Protein AF-A0A8T4LZ84-F1 (afdb_monomer)

Nearest PDB structures (foldseek):
  6zvr-assembly1_C  TM=5.983E-01  e=3.071E+00  Nostoc punctiforme
  6zw4-assembly1_E  TM=5.893E-01  e=4.713E+00  Nostoc punctiforme
  6zvr-assembly1_D  TM=5.990E-01  e=8.175E+00  Nostoc punctiforme
  6zw4-assembly1_H  TM=5.854E-01  e=8.175E+00  Nostoc punctiforme

Radius of gyration: 14.91 Å; Cα contacts (8 Å, |Δi|>4): 47; chains: 1; bounding box: 33×34×33 Å

pLDDT: mean 95.6, std 4.28, range [75.5, 98.56]

Sequence (81 aa):
MNAIEYYKLKFGSDRNKAFIHLTKEVGELAGSIEKEKHDMAQYELVEILGLCYFLASTYEMHNVNEKLESVYTEKLQKLKG

Solvent-accessible surface area (backbone atoms only — not comparable to full-atom values): 4483 Å² total; per-residue (Å²): 109,73,48,38,55,52,46,38,72,75,42,58,86,43,60,66,64,49,50,55,48,47,57,48,45,53,52,51,29,52,57,25,56,78,65,70,35,61,74,55,30,54,50,37,49,52,52,45,50,35,48,50,54,30,54,36,46,77,70,73,43,82,56,59,66,63,51,49,52,53,54,51,49,55,53,51,46,67,74,75,107

Foldseek 3Di:
DVLLVVVCVVQPLPLVVLVVVLVVLVVQLVVCVVVVVVVSNVVSVVNNVSSVVNSCVSVVNPPVPVVVCVVVVVVVVVVVD

Secondary structure (DSSP, 8-state):
-HHHHHHHHHHTT-HHHHHHHHHHHHHHHHHHHHTT-HHHHHHHHHHHHHHHHHHHHHTT---HHHHHHHHHHHHHHHHH-

Mean predicted aligned error: 2.96 Å

Structure (mmCIF, N/CA/C/O backbone):
data_AF-A0A8T4LZ84-F1
#
_entry.id   AF-A0A8T4LZ84-F1
#
loop_
_atom_site.group_PDB
_atom_site.id
_atom_site.type_symbol
_atom_site.label_atom_id
_atom_site.label_alt_id
_atom_site.label_comp_id
_atom_site.label_asym_id
_atom_site.label_entity_id
_atom_site.label_seq_id
_atom_site.pdbx_PDB_ins_code
_atom_site.Cartn_x
_atom_site.Cartn_y
_atom_site.Cartn_z
_atom_site.occupancy
_atom_site.B_iso_or_equiv
_atom_site.auth_seq_id
_atom_site.auth_comp_id
_atom_site.auth_asym_id
_atom_site.auth_atom_id
_atom_site.pdbx_PDB_model_num
ATOM 1 N N . MET A 1 1 ? 12.653 7.361 -3.709 1.00 75.50 1 MET A N 1
ATOM 2 C CA . MET A 1 1 ? 12.164 6.697 -2.476 1.00 75.50 1 MET A CA 1
ATOM 3 C C . MET A 1 1 ? 12.530 5.228 -2.571 1.00 75.50 1 MET A C 1
ATOM 5 O O . MET A 1 1 ? 12.157 4.611 -3.564 1.00 75.50 1 MET A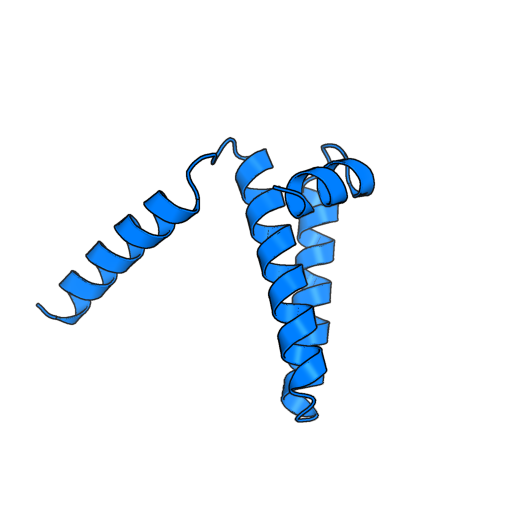 O 1
ATOM 9 N N . ASN A 1 2 ? 13.219 4.677 -1.569 1.00 90.44 2 ASN A N 1
ATOM 10 C CA . ASN A 1 2 ? 13.809 3.331 -1.629 1.00 90.44 2 ASN A CA 1
ATOM 11 C C . ASN A 1 2 ? 12.783 2.228 -1.957 1.00 90.44 2 ASN A C 1
ATOM 13 O O . ASN A 1 2 ? 13.097 1.313 -2.711 1.00 90.44 2 ASN A O 1
ATOM 17 N N . ALA A 1 3 ? 11.537 2.341 -1.480 1.00 93.06 3 ALA A N 1
ATOM 18 C CA . ALA A 1 3 ? 10.490 1.368 -1.804 1.00 93.06 3 ALA A CA 1
ATOM 19 C C . ALA A 1 3 ? 10.064 1.386 -3.289 1.00 93.06 3 ALA A C 1
ATOM 21 O O . ALA A 1 3 ? 9.806 0.326 -3.852 1.00 93.06 3 ALA A O 1
ATOM 22 N N . ILE A 1 4 ? 10.058 2.546 -3.965 1.00 93.56 4 ILE A N 1
ATOM 23 C CA . ILE A 1 4 ? 9.764 2.610 -5.413 1.00 93.56 4 ILE A CA 1
ATOM 24 C C . ILE A 1 4 ? 10.855 1.879 -6.193 1.00 93.56 4 ILE A C 1
ATOM 26 O O . ILE A 1 4 ? 10.553 1.101 -7.091 1.00 93.56 4 ILE A O 1
ATOM 30 N N . GLU A 1 5 ? 12.119 2.113 -5.844 1.00 95.44 5 GLU A N 1
ATOM 31 C CA . GLU A 1 5 ? 13.260 1.461 -6.491 1.00 95.44 5 GLU A CA 1
ATOM 32 C C . GLU A 1 5 ? 13.244 -0.052 -6.259 1.00 95.44 5 GLU A C 1
ATOM 34 O O . GLU A 1 5 ? 13.360 -0.817 -7.216 1.00 95.44 5 GLU A O 1
ATOM 39 N N . TYR A 1 6 ? 13.001 -0.487 -5.019 1.00 97.19 6 TYR A N 1
ATOM 40 C CA . TYR A 1 6 ? 12.847 -1.899 -4.674 1.00 97.19 6 TYR A CA 1
ATOM 41 C C . TYR A 1 6 ? 11.737 -2.571 -5.494 1.00 97.19 6 TYR A C 1
ATOM 43 O O . TYR A 1 6 ? 11.971 -3.585 -6.154 1.00 97.19 6 TYR A O 1
ATOM 51 N N . TYR A 1 7 ? 10.534 -1.992 -5.516 1.00 96.94 7 TYR A N 1
ATOM 52 C CA . TYR A 1 7 ? 9.403 -2.589 -6.222 1.00 96.94 7 TYR A CA 1
ATOM 53 C C . TYR A 1 7 ? 9.520 -2.497 -7.744 1.00 96.94 7 TYR A C 1
ATOM 55 O O . TYR A 1 7 ? 9.074 -3.409 -8.442 1.00 96.94 7 TYR A O 1
ATOM 63 N N . LYS A 1 8 ? 10.223 -1.487 -8.266 1.00 95.69 8 LYS A N 1
ATOM 64 C CA . LYS A 1 8 ? 10.609 -1.423 -9.679 1.00 95.69 8 LYS A CA 1
ATOM 65 C C . LYS A 1 8 ? 11.558 -2.560 -10.056 1.00 95.69 8 LYS A C 1
ATOM 67 O O . LYS A 1 8 ? 11.391 -3.138 -11.123 1.00 95.69 8 LYS A O 1
ATOM 72 N N . LEU A 1 9 ? 12.510 -2.926 -9.196 1.00 96.88 9 LEU A N 1
ATOM 73 C CA . LEU A 1 9 ? 13.365 -4.099 -9.420 1.00 96.88 9 LEU A CA 1
ATOM 74 C C . LEU A 1 9 ? 12.579 -5.416 -9.300 1.00 96.88 9 LEU A C 1
ATOM 76 O O . LEU A 1 9 ? 12.791 -6.331 -10.091 1.00 96.88 9 LEU A O 1
ATOM 80 N N . LYS A 1 10 ? 11.646 -5.508 -8.345 1.00 96.81 10 LYS A N 1
ATOM 81 C CA . LYS A 1 10 ? 10.844 -6.718 -8.082 1.00 96.81 10 LYS A CA 1
ATOM 82 C C . LYS A 1 10 ? 9.802 -7.009 -9.169 1.00 96.81 10 LYS A C 1
ATOM 84 O O . LYS A 1 10 ? 9.568 -8.172 -9.509 1.00 96.81 10 LYS A O 1
ATOM 89 N N . PHE A 1 11 ? 9.148 -5.971 -9.690 1.00 96.31 11 PHE A N 1
ATOM 90 C CA . PHE A 1 11 ? 7.991 -6.097 -10.585 1.00 96.31 11 PHE A CA 1
ATOM 91 C C . PHE A 1 11 ? 8.180 -5.468 -11.967 1.00 96.31 11 PHE A C 1
ATOM 93 O O . PHE A 1 11 ? 7.380 -5.732 -12.863 1.00 96.31 11 PHE A O 1
ATOM 100 N N . GLY A 1 12 ? 9.224 -4.666 -12.181 1.00 92.88 12 GLY A N 1
ATOM 101 C CA . GLY A 1 12 ? 9.412 -3.947 -13.437 1.00 92.88 12 GLY A CA 1
ATOM 102 C C . GLY A 1 12 ? 8.246 -2.995 -13.712 1.00 92.88 12 GLY A C 1
ATOM 103 O O . GLY A 1 12 ? 7.905 -2.160 -12.876 1.00 92.88 12 GLY A O 1
ATOM 104 N N . SER A 1 13 ? 7.636 -3.129 -14.891 1.00 86.75 13 SER A N 1
ATOM 105 C CA . SER A 1 13 ? 6.444 -2.381 -15.320 1.00 86.75 13 SER A CA 1
ATOM 106 C C . SER A 1 13 ? 5.125 -3.143 -15.118 1.00 86.75 13 SER A C 1
ATOM 108 O O . SER A 1 13 ? 4.063 -2.652 -15.513 1.00 86.75 13 SER A O 1
ATOM 110 N N . ASP A 1 14 ? 5.155 -4.333 -14.507 1.00 94.50 14 ASP A N 1
ATOM 111 C CA . ASP A 1 14 ? 3.966 -5.167 -14.321 1.00 94.50 14 ASP A CA 1
ATOM 112 C C . ASP A 1 14 ? 3.120 -4.690 -13.130 1.00 94.50 14 ASP A C 1
ATOM 114 O O . ASP A 1 14 ? 3.242 -5.146 -11.988 1.00 94.50 14 ASP A O 1
ATOM 118 N N . ARG A 1 15 ? 2.220 -3.751 -13.430 1.00 94.25 15 ARG A N 1
ATOM 119 C CA . ARG A 1 15 ? 1.265 -3.185 -12.468 1.00 94.25 15 ARG A CA 1
ATOM 120 C C . ARG A 1 15 ? 0.305 -4.229 -11.907 1.00 94.25 15 ARG A C 1
ATOM 122 O O . ARG A 1 15 ? -0.056 -4.144 -10.737 1.00 94.25 15 ARG A O 1
ATOM 129 N N . ASN A 1 16 ? -0.088 -5.217 -12.709 1.00 96.31 16 ASN A N 1
ATOM 130 C CA . ASN A 1 16 ? -1.034 -6.243 -12.279 1.00 96.31 16 ASN A CA 1
ATOM 131 C C . ASN A 1 16 ? -0.396 -7.136 -11.218 1.00 96.31 16 ASN A C 1
ATOM 133 O O . ASN A 1 16 ? -0.998 -7.389 -10.176 1.00 96.31 16 ASN A O 1
ATOM 137 N N . LYS A 1 17 ? 0.854 -7.556 -11.435 1.00 96.88 17 LYS A N 1
ATOM 138 C CA . LYS A 1 17 ? 1.610 -8.344 -10.459 1.00 96.88 17 LYS A CA 1
ATOM 139 C C . LYS A 1 17 ? 1.844 -7.577 -9.157 1.00 96.88 17 LYS A C 1
ATOM 141 O O . LYS A 1 17 ? 1.682 -8.155 -8.084 1.00 96.88 17 LYS A O 1
ATOM 146 N N . ALA A 1 18 ? 2.166 -6.287 -9.244 1.00 97.25 18 ALA A N 1
ATOM 147 C CA . ALA A 1 18 ? 2.320 -5.432 -8.069 1.00 97.25 18 ALA A CA 1
ATOM 148 C C . ALA A 1 18 ? 1.002 -5.248 -7.297 1.00 97.25 18 ALA A C 1
ATOM 150 O O . ALA A 1 18 ? 0.993 -5.336 -6.072 1.00 97.25 18 ALA A O 1
ATOM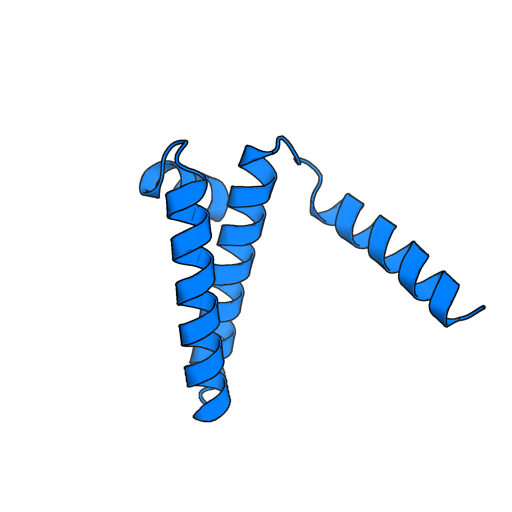 151 N N . PHE A 1 19 ? -0.122 -5.069 -7.999 1.00 97.88 19 PHE A N 1
ATOM 152 C CA . PHE A 1 19 ? -1.442 -4.968 -7.373 1.00 97.88 19 PHE A CA 1
ATOM 153 C C . PHE A 1 19 ? -1.869 -6.281 -6.705 1.00 97.88 19 PHE A C 1
ATOM 155 O O . PHE A 1 19 ? -2.335 -6.277 -5.571 1.00 97.88 19 PHE A O 1
ATOM 162 N N . ILE A 1 20 ? -1.647 -7.425 -7.358 1.00 98.12 20 ILE A N 1
ATOM 163 C CA . ILE A 1 20 ? -1.904 -8.737 -6.750 1.00 98.12 20 ILE A CA 1
ATOM 164 C C . ILE A 1 20 ? -1.048 -8.918 -5.491 1.00 98.12 20 ILE A C 1
ATOM 166 O O . ILE A 1 20 ? -1.545 -9.425 -4.488 1.00 98.12 20 ILE A O 1
ATOM 170 N N . HIS A 1 21 ? 0.217 -8.491 -5.502 1.00 97.81 21 HIS A N 1
ATOM 171 C CA . HIS A 1 21 ? 1.047 -8.536 -4.299 1.00 97.81 21 HIS A CA 1
ATOM 172 C C . HIS A 1 21 ? 0.477 -7.662 -3.179 1.00 97.81 21 HIS A C 1
ATOM 174 O O . HIS A 1 21 ? 0.315 -8.170 -2.079 1.00 97.81 21 HIS A O 1
ATOM 180 N N . LEU A 1 22 ? 0.054 -6.427 -3.475 1.00 98.38 22 LEU A N 1
ATOM 181 C CA . LEU A 1 22 ? -0.619 -5.556 -2.504 1.00 98.38 22 LEU A CA 1
ATOM 182 C C . LEU A 1 22 ? -1.824 -6.246 -1.844 1.00 98.38 22 LEU A C 1
ATOM 184 O O . LEU A 1 22 ? -1.972 -6.183 -0.629 1.00 98.38 22 LEU A O 1
ATOM 188 N N . THR A 1 23 ? -2.666 -6.946 -2.613 1.00 98.19 23 THR A N 1
ATOM 189 C CA . THR A 1 23 ? -3.820 -7.660 -2.029 1.00 98.19 23 THR A CA 1
ATOM 190 C C . THR A 1 23 ? -3.417 -8.780 -1.067 1.00 98.19 23 THR A C 1
ATOM 192 O O . THR A 1 23 ? -4.147 -9.051 -0.118 1.00 98.19 23 THR A O 1
ATOM 195 N N . LYS A 1 24 ? -2.254 -9.409 -1.282 1.00 98.06 24 LYS A N 1
ATOM 196 C CA . LYS A 1 24 ? -1.711 -10.424 -0.370 1.00 98.06 24 LYS A CA 1
ATOM 197 C C . LYS A 1 24 ? -1.217 -9.790 0.924 1.00 98.06 24 LYS A C 1
ATOM 199 O O . LYS A 1 24 ? -1.630 -10.248 1.980 1.00 98.06 24 LYS A O 1
ATOM 204 N N . GLU A 1 25 ? -0.451 -8.703 0.834 1.00 98.19 25 GLU A N 1
ATOM 205 C CA . GLU A 1 25 ? 0.035 -7.966 2.012 1.00 98.19 25 GLU A CA 1
ATOM 206 C C . GLU A 1 25 ? -1.127 -7.473 2.891 1.00 98.19 25 GLU A C 1
ATOM 208 O O . GLU A 1 25 ? -1.075 -7.556 4.112 1.00 98.19 25 GLU A O 1
ATOM 213 N N . VAL A 1 26 ? -2.235 -7.029 2.283 1.00 98.50 26 VAL A N 1
ATOM 214 C CA . VAL A 1 26 ? -3.455 -6.659 3.028 1.00 98.50 26 VAL A CA 1
ATOM 215 C C . VAL A 1 26 ? -4.069 -7.861 3.761 1.00 98.50 26 VAL A C 1
ATOM 217 O O . VAL A 1 26 ? -4.579 -7.708 4.870 1.00 98.50 26 VAL A O 1
ATOM 220 N N . GLY A 1 27 ? -4.025 -9.056 3.166 1.00 98.38 27 GLY A N 1
ATOM 221 C CA . GLY A 1 27 ? -4.470 -10.289 3.818 1.00 98.38 27 GLY A CA 1
ATOM 222 C C . GLY A 1 27 ? -3.566 -10.709 4.980 1.00 98.38 27 GLY A C 1
ATOM 223 O O . GLY A 1 27 ? -4.065 -11.163 6.009 1.00 98.38 27 GLY A O 1
ATOM 224 N N . GLU A 1 28 ? -2.253 -10.520 4.843 1.00 98.19 28 GLU A N 1
ATOM 225 C CA . GLU A 1 28 ? -1.280 -10.752 5.918 1.00 98.19 28 GLU A CA 1
ATOM 226 C C . GLU A 1 28 ? -1.521 -9.783 7.084 1.00 98.19 28 GLU A C 1
ATOM 228 O O . GLU A 1 28 ? -1.711 -10.238 8.215 1.00 98.19 28 GLU A O 1
ATOM 233 N N . LEU A 1 29 ? -1.711 -8.491 6.785 1.00 98.56 29 L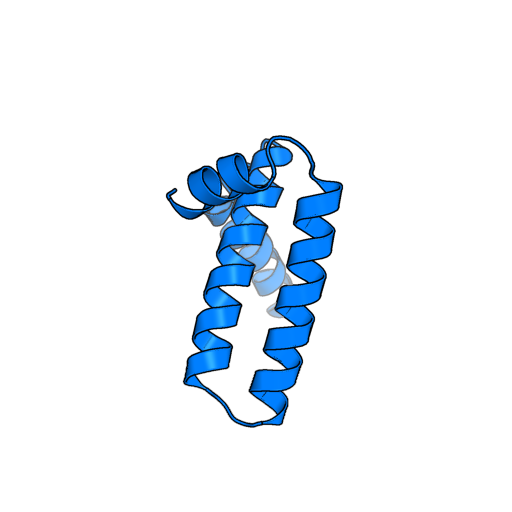EU A N 1
ATOM 234 C CA . LEU A 1 29 ? -2.104 -7.472 7.763 1.00 98.56 29 LEU A CA 1
ATOM 235 C C . LEU A 1 29 ? -3.375 -7.842 8.527 1.00 98.56 29 LEU A C 1
ATOM 237 O O . LEU A 1 29 ? -3.412 -7.742 9.755 1.00 98.56 29 LEU A O 1
ATOM 241 N N . ALA A 1 30 ? -4.418 -8.290 7.823 1.00 98.50 30 ALA A N 1
ATOM 242 C CA . ALA A 1 30 ? -5.649 -8.737 8.468 1.00 98.50 30 ALA A CA 1
ATOM 243 C C . ALA A 1 30 ? -5.371 -9.878 9.462 1.00 98.50 30 ALA A C 1
ATOM 245 O O . ALA A 1 30 ? -5.786 -9.806 10.619 1.00 98.50 30 ALA A O 1
ATOM 246 N N . GLY A 1 31 ? -4.590 -10.879 9.050 1.00 98.56 31 GLY A N 1
ATOM 247 C CA . GLY A 1 31 ? -4.217 -12.004 9.905 1.00 98.56 31 GLY A CA 1
ATOM 248 C C . GLY A 1 31 ? -3.338 -11.621 11.103 1.00 98.56 31 GLY A C 1
ATOM 249 O O . GLY A 1 31 ? -3.438 -12.257 12.155 1.00 98.56 31 GLY A O 1
ATOM 250 N N . SER A 1 32 ? -2.478 -10.611 10.976 1.00 98.50 32 SER A N 1
ATOM 251 C CA . SER A 1 32 ? -1.669 -10.089 12.084 1.00 98.50 32 SER A CA 1
ATOM 252 C C . SER A 1 32 ? -2.501 -9.281 13.077 1.00 98.50 32 SER A C 1
ATOM 254 O O . SER A 1 32 ? -2.311 -9.440 14.285 1.00 98.50 32 SER A O 1
ATOM 256 N N . ILE A 1 33 ? -3.468 -8.488 12.601 1.00 98.31 33 ILE A N 1
ATOM 257 C CA . ILE A 1 33 ? -4.422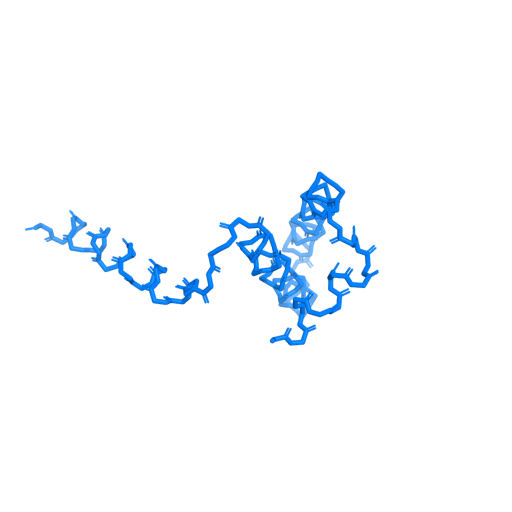 -7.758 13.451 1.00 98.31 33 ILE A CA 1
ATOM 258 C C . ILE A 1 33 ? -5.297 -8.733 14.244 1.00 98.31 33 ILE A C 1
ATOM 260 O O . ILE A 1 33 ? -5.410 -8.590 15.458 1.00 98.31 33 ILE A O 1
ATOM 264 N N . GLU A 1 34 ? -5.863 -9.754 13.593 1.00 98.44 34 GLU A N 1
ATOM 265 C CA . GLU A 1 34 ? -6.695 -10.778 14.250 1.00 98.44 34 GLU A CA 1
ATOM 266 C C . GLU A 1 34 ? -5.959 -11.524 15.370 1.00 98.44 34 GLU A C 1
ATOM 268 O O . GLU A 1 34 ? -6.574 -11.990 16.325 1.00 98.44 34 GLU A O 1
ATOM 273 N N . LYS A 1 35 ? -4.634 -11.649 15.250 1.00 98.38 35 LYS A N 1
ATOM 274 C CA . LYS A 1 35 ? -3.771 -12.342 16.215 1.00 98.38 35 LYS A CA 1
ATOM 275 C C . LYS A 1 35 ? -3.103 -11.394 17.210 1.00 98.38 35 LYS A C 1
ATOM 277 O O . LYS A 1 35 ? -2.193 -11.830 17.910 1.00 98.38 35 LYS A O 1
ATOM 282 N N . GLU A 1 36 ? -3.494 -10.119 17.221 1.00 97.81 36 GLU A N 1
ATOM 283 C CA . GLU A 1 36 ? -2.940 -9.073 18.091 1.00 97.81 36 GLU A CA 1
ATOM 284 C C . GLU A 1 36 ? -1.404 -8.941 17.982 1.00 97.81 36 GLU A C 1
ATOM 286 O O . GLU A 1 36 ? -0.703 -8.573 18.924 1.00 97.81 36 GLU A O 1
ATOM 291 N N . LYS A 1 37 ? -0.844 -9.231 16.800 1.00 98.06 37 LYS A N 1
ATOM 292 C CA . LYS A 1 37 ? 0.598 -9.137 16.530 1.00 98.06 37 LYS A CA 1
ATOM 293 C C . LYS A 1 37 ? 0.970 -7.726 16.086 1.00 98.06 37 LYS A C 1
ATOM 295 O O . LYS A 1 37 ? 1.233 -7.490 14.910 1.00 98.06 37 LYS A O 1
ATOM 300 N N . HIS A 1 38 ? 0.999 -6.789 17.029 1.00 96.81 38 HIS A N 1
ATOM 301 C CA . HIS A 1 38 ? 1.192 -5.363 16.740 1.00 96.81 38 HIS A CA 1
ATOM 302 C C . HIS A 1 38 ? 2.452 -5.045 15.922 1.00 96.81 38 HIS A C 1
ATOM 304 O O . HIS A 1 38 ? 2.353 -4.317 14.938 1.00 96.81 38 HIS A O 1
ATOM 310 N N . ASP A 1 39 ? 3.604 -5.624 16.270 1.00 97.94 39 ASP A N 1
ATOM 311 C CA . ASP A 1 39 ? 4.861 -5.364 15.552 1.00 97.94 39 ASP A CA 1
ATOM 312 C C . ASP A 1 39 ? 4.806 -5.855 14.096 1.00 97.94 39 ASP A C 1
ATOM 314 O O . ASP A 1 39 ? 5.304 -5.190 13.188 1.00 97.94 39 ASP A O 1
ATOM 318 N N . MET A 1 40 ? 4.149 -6.996 13.855 1.00 97.94 40 MET A N 1
ATOM 319 C CA . MET A 1 40 ? 3.968 -7.534 12.501 1.00 97.94 40 MET A CA 1
ATOM 320 C C . MET A 1 40 ? 2.989 -6.682 11.699 1.00 97.94 40 MET A C 1
ATOM 322 O O . MET A 1 40 ? 3.297 -6.310 10.573 1.00 97.94 40 MET A O 1
ATOM 326 N N . ALA A 1 41 ? 1.879 -6.267 12.314 1.00 98.44 41 ALA A N 1
ATOM 327 C CA . ALA A 1 41 ? 0.922 -5.373 11.674 1.00 98.44 41 ALA A CA 1
ATOM 328 C C . ALA A 1 41 ? 1.565 -4.029 11.284 1.00 98.44 41 ALA A C 1
ATOM 330 O O . ALA A 1 41 ? 1.287 -3.489 10.215 1.00 98.44 41 ALA A O 1
ATOM 331 N N . GLN A 1 42 ? 2.456 -3.484 12.120 1.00 98.38 42 GLN A N 1
ATOM 332 C CA . GLN A 1 42 ? 3.218 -2.278 11.783 1.00 98.38 42 GLN A CA 1
ATOM 333 C C . GLN A 1 42 ? 4.161 -2.505 10.599 1.00 98.38 42 GLN A C 1
ATOM 335 O O . GLN A 1 42 ? 4.235 -1.654 9.713 1.00 98.38 42 GLN A O 1
ATOM 340 N N . TYR A 1 43 ? 4.858 -3.641 10.565 1.00 97.81 43 TYR A N 1
ATOM 341 C CA . TYR A 1 43 ? 5.730 -3.999 9.449 1.00 97.81 43 TYR A CA 1
ATOM 342 C C . TYR A 1 43 ? 4.946 -4.136 8.132 1.00 97.81 43 TYR A C 1
ATOM 3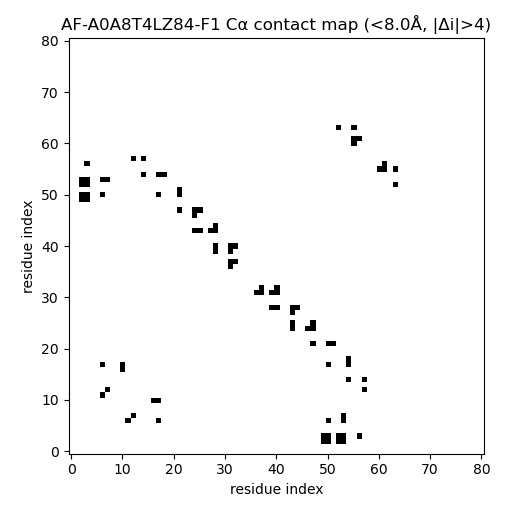44 O O . TYR A 1 43 ? 5.287 -3.495 7.138 1.00 97.81 43 TYR A O 1
ATOM 352 N N . GLU A 1 44 ? 3.845 -4.885 8.143 1.00 98.25 44 GLU A N 1
ATOM 353 C CA . GLU A 1 44 ? 2.983 -5.104 6.973 1.00 98.25 44 GLU A CA 1
ATOM 354 C C . GLU A 1 44 ? 2.350 -3.789 6.484 1.00 98.25 44 GLU A C 1
ATOM 356 O O . GLU A 1 44 ? 2.263 -3.546 5.280 1.00 98.25 44 GLU A O 1
ATOM 361 N N . LEU A 1 45 ? 1.984 -2.874 7.392 1.00 98.25 45 LEU A N 1
ATOM 362 C CA . LEU A 1 45 ? 1.535 -1.526 7.023 1.00 98.25 45 LEU A CA 1
ATOM 363 C C . LEU A 1 45 ? 2.604 -0.749 6.244 1.00 98.25 45 LEU A C 1
ATOM 365 O O . LEU A 1 45 ? 2.274 -0.062 5.276 1.00 98.25 45 LEU A O 1
ATOM 369 N N . VAL A 1 46 ? 3.876 -0.842 6.637 1.00 97.50 46 VAL A N 1
ATOM 370 C CA . VAL A 1 46 ? 4.977 -0.172 5.926 1.00 97.50 46 VAL A CA 1
ATOM 371 C C . VAL A 1 46 ? 5.168 -0.764 4.527 1.00 97.50 46 VAL A C 1
ATOM 373 O O . VAL A 1 46 ? 5.330 0.001 3.571 1.00 97.50 46 VAL A O 1
ATOM 376 N N . GLU A 1 47 ? 5.085 -2.088 4.378 1.00 97.19 47 GLU A N 1
ATOM 377 C CA . GLU A 1 47 ? 5.146 -2.764 3.072 1.00 97.19 47 GLU A CA 1
ATOM 378 C C . GLU A 1 47 ? 3.994 -2.330 2.154 1.00 97.19 47 GLU A C 1
ATOM 380 O O . GLU A 1 47 ? 4.218 -1.918 1.010 1.00 97.19 47 GLU A O 1
ATOM 385 N N . ILE A 1 48 ? 2.766 -2.312 2.684 1.00 98.31 48 ILE A N 1
ATOM 386 C CA . ILE A 1 48 ? 1.565 -1.837 1.984 1.00 98.31 48 ILE A CA 1
ATOM 387 C C . ILE A 1 48 ? 1.739 -0.390 1.522 1.00 98.31 48 ILE A C 1
ATOM 389 O O . ILE A 1 48 ? 1.465 -0.072 0.362 1.00 98.31 48 ILE A O 1
ATOM 393 N N . LEU A 1 49 ? 2.217 0.501 2.396 1.00 97.12 49 LEU A N 1
ATOM 394 C CA . LEU A 1 49 ? 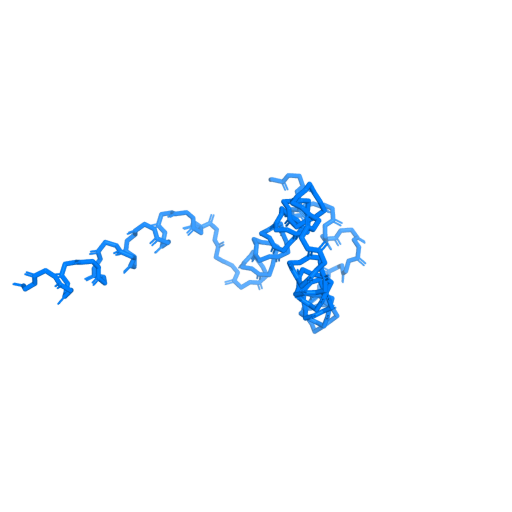2.464 1.896 2.036 1.00 97.12 49 LEU A CA 1
ATOM 395 C C . LEU A 1 49 ? 3.506 1.991 0.918 1.00 97.12 49 LEU A C 1
ATOM 397 O O . LEU A 1 49 ? 3.260 2.661 -0.086 1.00 97.12 49 LEU A O 1
ATOM 401 N N . GLY A 1 50 ? 4.632 1.283 1.043 1.00 96.06 50 GLY A N 1
ATOM 402 C CA . GLY A 1 50 ? 5.674 1.222 0.018 1.00 96.06 50 GLY A CA 1
ATOM 403 C C . GLY A 1 50 ? 5.140 0.780 -1.348 1.00 96.06 50 GLY A C 1
ATOM 404 O O . GLY A 1 50 ? 5.438 1.421 -2.363 1.00 96.06 50 GLY A O 1
ATOM 405 N N . LEU A 1 51 ? 4.295 -0.255 -1.373 1.00 96.75 51 LEU A N 1
ATOM 406 C CA . LEU A 1 51 ? 3.609 -0.730 -2.577 1.00 96.75 51 LEU A CA 1
ATOM 407 C C . LEU A 1 51 ? 2.649 0.301 -3.159 1.00 96.75 51 LEU A C 1
ATOM 409 O O . LEU A 1 51 ? 2.635 0.497 -4.375 1.00 96.75 51 LEU A O 1
ATOM 413 N N . CYS A 1 52 ? 1.873 0.986 -2.320 1.00 96.56 52 CYS A N 1
ATOM 414 C CA . CYS A 1 52 ? 0.966 2.043 -2.757 1.00 96.56 52 CYS A CA 1
ATOM 415 C C . CYS A 1 52 ? 1.720 3.190 -3.439 1.00 96.56 52 CYS A C 1
ATOM 417 O O . CYS A 1 52 ? 1.304 3.637 -4.508 1.00 96.56 52 CYS A O 1
ATOM 419 N N . TYR A 1 53 ? 2.856 3.630 -2.888 1.00 95.44 53 TYR A N 1
ATOM 420 C CA . TYR A 1 53 ? 3.688 4.638 -3.553 1.00 95.44 53 TYR A CA 1
ATOM 421 C C . TYR A 1 53 ? 4.290 4.130 -4.864 1.00 95.44 53 TYR A C 1
ATOM 423 O O . TYR A 1 53 ? 4.344 4.882 -5.838 1.00 95.44 53 TYR A O 1
ATOM 431 N N . PHE A 1 54 ? 4.743 2.873 -4.917 1.00 95.50 54 PHE A N 1
ATOM 432 C CA . PHE A 1 54 ? 5.213 2.284 -6.169 1.00 95.50 54 PHE A CA 1
ATOM 433 C C . PHE A 1 54 ? 4.101 2.286 -7.222 1.00 95.50 54 PHE A C 1
ATOM 435 O O . PHE A 1 54 ? 4.302 2.828 -8.308 1.00 95.50 54 PHE A O 1
ATOM 442 N N . LEU A 1 55 ? 2.913 1.775 -6.894 1.00 95.62 55 LEU A N 1
ATOM 443 C CA . LEU A 1 55 ? 1.761 1.770 -7.794 1.00 95.62 55 LEU A CA 1
ATOM 444 C C . LEU A 1 55 ? 1.405 3.187 -8.247 1.00 95.62 55 LEU A C 1
ATOM 446 O O . LEU A 1 55 ? 1.283 3.409 -9.448 1.00 95.62 55 LEU A O 1
ATOM 450 N N . ALA A 1 56 ? 1.332 4.157 -7.334 1.00 95.06 56 ALA A N 1
ATOM 451 C CA . ALA A 1 56 ? 1.096 5.559 -7.675 1.00 95.06 56 ALA A CA 1
ATOM 452 C C . ALA A 1 56 ? 2.137 6.093 -8.676 1.00 95.06 56 ALA A C 1
ATOM 454 O O . ALA A 1 56 ? 1.771 6.725 -9.667 1.00 95.06 56 ALA A O 1
ATOM 455 N N . SER A 1 57 ? 3.418 5.757 -8.492 1.00 93.19 57 SER A N 1
ATOM 456 C CA . SER A 1 57 ? 4.477 6.144 -9.431 1.00 93.19 57 SER A CA 1
ATOM 457 C C . SER A 1 57 ? 4.279 5.555 -10.834 1.00 93.19 57 SER A C 1
ATOM 459 O O . SER A 1 57 ? 4.610 6.209 -11.819 1.00 93.19 57 SER A O 1
ATOM 461 N N . THR A 1 58 ? 3.674 4.365 -10.951 1.00 93.56 58 THR A N 1
ATOM 462 C CA . THR A 1 58 ? 3.343 3.758 -12.255 1.00 93.56 58 THR A CA 1
ATOM 463 C C . THR A 1 58 ? 2.162 4.428 -12.968 1.00 93.56 58 THR A C 1
ATOM 465 O O . THR A 1 58 ? 1.938 4.169 -14.148 1.00 93.56 58 THR A O 1
ATOM 468 N N . TYR A 1 59 ? 1.416 5.282 -12.262 1.00 92.44 59 TYR A N 1
ATOM 469 C CA . TYR A 1 59 ? 0.386 6.168 -12.809 1.00 92.44 59 TYR A CA 1
ATOM 470 C C . TYR A 1 59 ? 0.883 7.616 -12.939 1.00 92.44 59 TYR A C 1
ATOM 472 O O . TYR A 1 59 ? 0.067 8.531 -13.002 1.00 92.44 59 TYR A O 1
ATOM 480 N N . GLU A 1 60 ? 2.205 7.832 -12.925 1.00 92.25 60 GLU A N 1
ATOM 481 C CA . GLU A 1 60 ? 2.832 9.161 -13.040 1.00 92.25 60 GLU A CA 1
ATOM 482 C C . GLU A 1 60 ? 2.402 10.130 -11.920 1.00 92.25 60 GLU A C 1
ATOM 484 O O . GLU A 1 60 ? 2.508 11.353 -12.021 1.00 92.25 60 GLU A O 1
ATOM 489 N N . MET A 1 61 ? 1.929 9.583 -10.795 1.00 92.31 61 MET A N 1
ATOM 490 C CA . MET A 1 61 ? 1.565 10.358 -9.617 1.00 92.31 61 MET A CA 1
ATOM 491 C C . MET A 1 61 ? 2.811 10.582 -8.761 1.00 92.31 61 MET A C 1
ATOM 493 O O . MET A 1 61 ? 3.136 9.793 -7.876 1.00 92.31 61 MET A O 1
ATOM 497 N N . HIS A 1 62 ? 3.530 11.668 -9.044 1.00 80.25 62 HIS A N 1
ATOM 498 C CA . HIS A 1 62 ? 4.801 11.986 -8.384 1.00 80.25 62 HIS A CA 1
ATOM 499 C C . HIS A 1 62 ? 4.648 12.752 -7.059 1.00 80.25 62 HIS A C 1
ATOM 501 O O . HIS A 1 62 ? 5.559 12.731 -6.237 1.00 80.25 62 HIS A O 1
ATOM 507 N N . ASN A 1 63 ? 3.493 13.375 -6.810 1.00 90.56 63 ASN A N 1
ATOM 508 C CA . ASN A 1 63 ? 3.214 14.201 -5.630 1.00 90.56 63 ASN A CA 1
ATOM 509 C C . ASN A 1 63 ? 2.181 13.561 -4.686 1.00 90.56 63 ASN A C 1
ATOM 511 O O . ASN A 1 63 ? 1.220 14.195 -4.250 1.00 90.56 63 ASN A O 1
ATOM 515 N N . VAL A 1 64 ? 2.368 12.272 -4.379 1.00 92.94 64 VAL A N 1
ATOM 516 C CA . VAL A 1 64 ? 1.409 11.472 -3.594 1.00 92.94 64 VAL A CA 1
ATOM 517 C C . VAL A 1 64 ? 1.029 12.142 -2.271 1.00 92.94 64 VAL A C 1
ATOM 519 O O . VAL A 1 64 ? -0.157 12.223 -1.964 1.00 92.94 64 VAL A O 1
ATOM 522 N N . ASN A 1 65 ? 2.005 12.669 -1.530 1.00 92.75 65 ASN A N 1
ATOM 523 C CA . ASN A 1 65 ? 1.775 13.271 -0.213 1.00 92.75 65 ASN A CA 1
ATOM 524 C C . ASN A 1 65 ? 0.944 14.550 -0.286 1.00 92.75 65 ASN A C 1
ATOM 526 O O . ASN A 1 65 ? -0.053 14.666 0.417 1.00 92.75 65 ASN A O 1
ATOM 530 N N . GLU A 1 66 ? 1.304 15.467 -1.184 1.00 95.12 66 GLU A N 1
ATOM 531 C CA . GLU A 1 66 ? 0.557 16.711 -1.399 1.00 95.12 66 GLU A CA 1
ATOM 532 C C . GLU A 1 66 ? -0.883 16.419 -1.832 1.00 95.12 66 GLU A C 1
ATOM 534 O O . GLU A 1 66 ? -1.836 17.047 -1.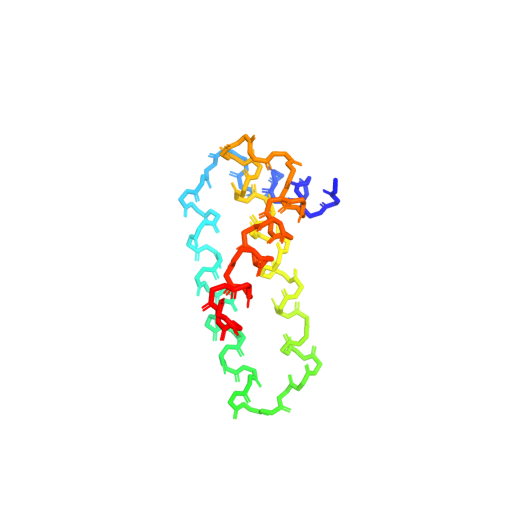371 1.00 95.12 66 GLU A O 1
ATOM 539 N N . LYS A 1 67 ? -1.067 15.421 -2.704 1.00 94.44 67 LYS A N 1
ATOM 540 C CA . LYS A 1 67 ? -2.392 15.032 -3.187 1.00 94.44 67 LYS A CA 1
ATOM 541 C C . LYS A 1 67 ? -3.224 14.352 -2.101 1.00 94.44 67 LYS A C 1
ATOM 543 O O . LYS A 1 67 ? -4.426 14.597 -2.035 1.00 94.44 67 LYS A O 1
ATOM 548 N N . LEU A 1 68 ? -2.609 13.537 -1.242 1.00 95.56 68 LEU A N 1
ATOM 549 C CA . LEU A 1 68 ? -3.261 12.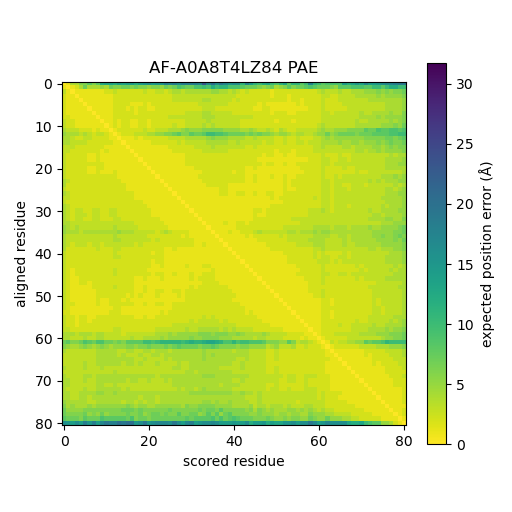992 -0.049 1.00 95.56 68 LEU A CA 1
ATOM 550 C C . LEU A 1 68 ? -3.710 14.124 0.876 1.00 95.56 68 LEU A C 1
ATOM 552 O O . LEU A 1 68 ? -4.886 14.184 1.228 1.00 95.56 68 LEU A O 1
ATOM 556 N N . GLU A 1 69 ? -2.813 15.047 1.218 1.00 97.12 69 GLU A N 1
ATOM 557 C CA . GLU A 1 69 ? -3.122 16.185 2.083 1.00 97.12 69 GLU A CA 1
ATOM 558 C C . GLU A 1 69 ? -4.268 17.031 1.518 1.00 97.12 69 GLU A C 1
ATOM 560 O O . GLU A 1 69 ? -5.244 17.291 2.222 1.00 97.12 69 GLU A O 1
ATOM 565 N N . SER A 1 70 ? -4.210 17.388 0.233 1.00 96.62 70 SER A N 1
ATOM 566 C CA . SER A 1 70 ? -5.255 18.162 -0.444 1.00 96.62 70 SER A CA 1
ATOM 567 C C . SER A 1 70 ? -6.616 17.455 -0.409 1.00 96.62 70 SER A C 1
ATOM 569 O O . SER A 1 70 ? -7.602 18.034 0.052 1.00 96.62 70 SER A O 1
ATOM 571 N N . VAL A 1 71 ? -6.672 16.180 -0.816 1.00 96.38 71 VAL A N 1
ATOM 572 C CA . VAL A 1 71 ? -7.919 15.397 -0.851 1.00 96.38 71 VAL A CA 1
ATOM 573 C C . VAL A 1 71 ? -8.512 15.233 0.546 1.00 96.38 71 VAL A C 1
ATOM 575 O O . VAL A 1 71 ? -9.724 15.363 0.726 1.00 96.38 71 VAL A O 1
ATOM 578 N N . TYR A 1 72 ? -7.689 14.922 1.546 1.00 97.38 72 TYR A N 1
ATOM 579 C CA . TYR A 1 72 ? -8.182 14.708 2.904 1.00 97.38 72 TYR A CA 1
ATOM 580 C C . TYR A 1 72 ? -8.496 16.013 3.636 1.00 97.38 72 TYR A C 1
ATOM 582 O O . TYR A 1 72 ? -9.397 16.010 4.470 1.00 97.38 72 TYR A O 1
ATOM 590 N N . THR A 1 73 ? -7.865 17.132 3.275 1.00 97.88 73 THR A N 1
ATOM 591 C CA . THR A 1 73 ? -8.267 18.468 3.739 1.00 97.88 73 THR A CA 1
ATOM 592 C C . THR A 1 73 ? -9.672 18.807 3.253 1.00 97.88 73 THR A C 1
ATOM 594 O O . THR A 1 73 ? -10.525 19.169 4.062 1.00 97.88 73 THR A O 1
ATOM 597 N N . GLU A 1 74 ? -9.956 18.616 1.962 1.00 97.38 74 GLU A N 1
ATOM 598 C CA . GLU A 1 74 ? -11.290 18.857 1.398 1.00 97.38 74 GLU A CA 1
ATOM 599 C C . GLU A 1 74 ? -12.345 17.932 2.030 1.00 97.38 74 GLU A C 1
ATOM 601 O O . GLU A 1 74 ? -13.427 18.375 2.419 1.00 97.38 74 GL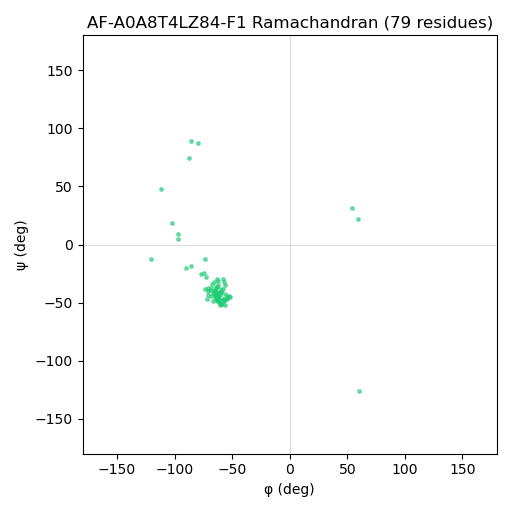U A O 1
ATOM 606 N N . LYS A 1 75 ? -12.029 16.639 2.191 1.00 97.56 75 LYS A N 1
ATOM 607 C CA . LYS A 1 75 ? -12.916 15.689 2.884 1.00 97.56 75 LYS A CA 1
ATOM 608 C C . LYS A 1 75 ? -13.172 16.105 4.332 1.00 97.56 75 LYS A C 1
ATOM 610 O O . LYS A 1 75 ? -14.306 16.016 4.792 1.00 97.56 75 LYS A O 1
ATOM 615 N N . LEU A 1 76 ? -12.142 16.563 5.043 1.00 97.94 76 LEU A N 1
ATOM 616 C CA . LEU A 1 76 ? -12.266 17.018 6.425 1.00 97.94 76 LEU A CA 1
ATOM 617 C C . LEU A 1 76 ? -13.124 18.280 6.535 1.00 97.94 76 LEU A C 1
ATOM 619 O O . LEU A 1 76 ? -13.915 18.381 7.466 1.00 97.94 76 LEU A O 1
ATOM 623 N N . GLN A 1 77 ? -12.989 19.223 5.601 1.00 97.44 77 GLN A N 1
ATOM 624 C CA . GLN A 1 77 ? -13.844 20.410 5.538 1.00 97.44 77 GLN A CA 1
ATOM 625 C C . GLN A 1 77 ? -15.308 20.011 5.354 1.00 97.44 77 GLN A C 1
ATOM 627 O O . GLN A 1 77 ? -16.126 20.368 6.190 1.00 97.44 77 GLN A O 1
ATOM 632 N N . LYS A 1 78 ? -15.612 19.147 4.376 1.00 96.75 78 LYS A N 1
ATOM 633 C CA . LYS A 1 78 ? -16.977 18.633 4.146 1.00 96.75 78 LYS A CA 1
ATOM 634 C C . LYS A 1 78 ? -17.589 17.939 5.364 1.00 96.75 78 LYS A C 1
ATOM 636 O O . LYS A 1 78 ? -18.801 17.977 5.540 1.00 96.75 78 LYS A O 1
ATOM 641 N N . LEU A 1 79 ? -16.772 17.284 6.191 1.00 96.50 79 LEU A N 1
ATOM 642 C CA . LEU A 1 79 ? -17.233 16.676 7.444 1.00 96.50 79 LEU A CA 1
ATOM 643 C C . LEU A 1 79 ? -17.510 17.708 8.546 1.00 96.50 79 LEU A C 1
ATOM 645 O O . LEU A 1 79 ? -18.277 17.420 9.460 1.00 96.50 79 LEU A O 1
ATOM 649 N N . LYS A 1 80 ? -16.872 18.881 8.488 1.00 95.06 80 LYS A N 1
ATOM 650 C CA . LYS A 1 80 ? -17.021 19.963 9.470 1.00 95.06 80 LYS A CA 1
ATOM 651 C C . LYS A 1 80 ? -18.146 20.949 9.128 1.00 95.06 80 LYS A C 1
ATOM 653 O O . LYS A 1 80 ? -18.612 21.614 10.050 1.00 95.06 80 LYS A O 1
ATOM 658 N N . GLY A 1 81 ? -18.585 21.015 7.868 1.00 75.88 81 GLY A N 1
ATOM 659 C CA . GLY A 1 81 ? -19.622 21.931 7.368 1.00 75.88 81 GLY A CA 1
ATOM 660 C C . GLY A 1 81 ? -19.049 22.935 6.384 1.00 75.88 81 GLY A C 1
ATOM 661 O O . GLY A 1 81 ? -19.418 24.122 6.501 1.00 75.88 81 GLY A O 1
#